Protein AF-A0A369XY55-F1 (afdb_monomer)

pLDDT: mean 73.64, std 21.04, range [39.03, 98.31]

Radius of gyration: 32.21 Å; Cα contacts (8 Å, |Δi|>4): 51; chains: 1; bounding box: 74×52×75 Å

Sequence (135 aa):
MKTLTSAPAGDSAKRLDQSLLPFPSYLEDGHQHGLADQATAAAFYHAPLQPASPLSAPCPVNISPDPVIPMATKVCVKCKQEKPLLEFHKNSRSADGLHSYCKECNRAQALAHIRAEKARKALLRAAKKAAAKPQ

Mean predicted aligned error: 19.74 Å

Solvent-accessible surface area (backbone atoms only — not comparable to full-atom values): 9511 Å² total; per-residue (Å²): 136,84,88,81,88,83,86,90,87,84,87,81,84,85,87,79,85,88,77,89,83,85,80,83,87,80,79,89,79,90,78,81,93,78,90,76,82,88,76,88,79,86,80,87,71,83,78,82,82,79,81,84,72,89,77,78,69,76,73,79,77,76,77,70,79,71,80,82,66,87,62,60,66,44,64,18,75,81,80,68,46,78,38,46,58,85,48,32,45,82,28,87,88,36,96,84,36,43,46,64,41,32,50,66,59,48,51,51,49,53,52,52,50,54,52,52,53,51,53,53,52,51,51,54,50,52,54,52,54,61,71,70,58,77,131

Foldseek 3Di:
DDDDDDDDDDDDDDDDDDDDDDDDDDDDDDDDDDDDDDDDDPPPDPDDDDDDPPPPPPPPPPPPPDDPPVQDWAQQPPPRDTDHQVQFDQDPPDPVRTDSHGPVVVVVVVVVVVVVVVVVVVVVVVVVVVVPDDD

Structure (mmCIF, N/CA/C/O backbone):
data_AF-A0A369XY55-F1
#
_entry.id   AF-A0A369XY55-F1
#
loop_
_atom_site.group_PDB
_atom_site.id
_atom_site.type_symb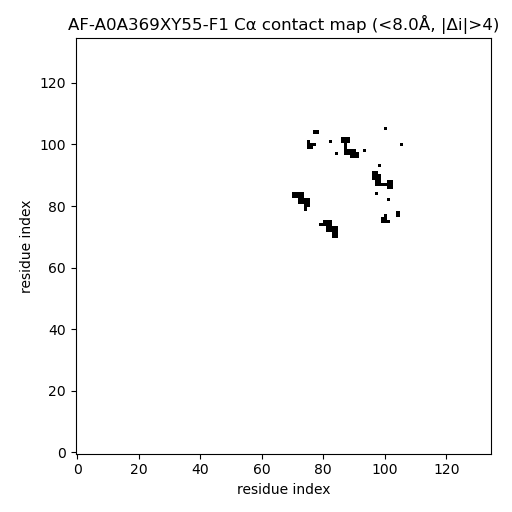ol
_atom_site.label_atom_id
_atom_site.label_alt_id
_atom_site.label_comp_id
_atom_site.label_asym_id
_atom_site.label_entity_id
_atom_site.label_seq_id
_atom_site.pdbx_PDB_ins_code
_atom_site.Cartn_x
_atom_site.Cartn_y
_atom_site.Cartn_z
_atom_site.occupancy
_atom_site.B_iso_or_equiv
_atom_site.auth_seq_id
_atom_site.auth_comp_id
_atom_site.auth_asym_id
_atom_site.auth_atom_id
_atom_site.pdbx_PDB_model_num
ATOM 1 N N . MET A 1 1 ? -20.541 0.115 -41.716 1.00 52.88 1 MET A N 1
ATOM 2 C CA . MET A 1 1 ? -20.500 0.705 -40.359 1.00 52.88 1 MET A CA 1
ATOM 3 C C . MET A 1 1 ? -19.091 1.217 -40.106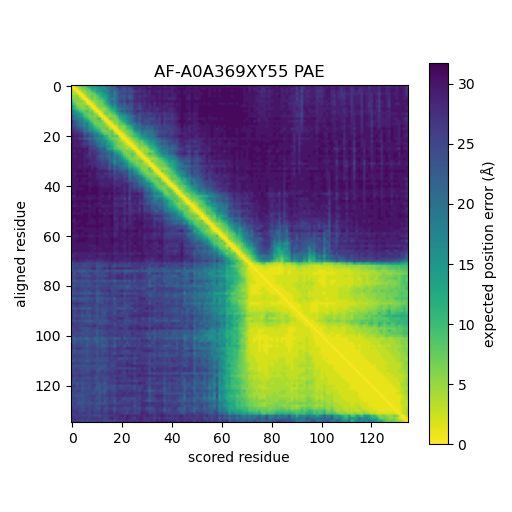 1.00 52.88 1 MET A C 1
ATOM 5 O O . MET A 1 1 ? -18.167 0.422 -40.050 1.00 52.88 1 MET A O 1
ATOM 9 N N . LYS A 1 2 ? -18.901 2.538 -40.153 1.00 47.22 2 LYS A N 1
ATOM 10 C CA . LYS A 1 2 ? -17.580 3.179 -40.213 1.00 47.22 2 LYS A CA 1
ATOM 11 C C . LYS A 1 2 ? -17.103 3.494 -38.792 1.00 47.22 2 LYS A C 1
ATOM 13 O O . LYS A 1 2 ? -17.831 4.126 -38.036 1.00 47.22 2 LYS A O 1
ATOM 18 N N . THR A 1 3 ? -15.903 3.038 -38.454 1.00 45.81 3 THR A N 1
ATOM 19 C CA . THR A 1 3 ? -15.152 3.363 -37.236 1.00 45.81 3 THR A CA 1
ATOM 20 C C . THR A 1 3 ? -14.740 4.834 -37.237 1.00 45.81 3 THR A C 1
ATOM 22 O O . THR A 1 3 ? -14.166 5.300 -38.221 1.00 45.81 3 THR A O 1
ATOM 25 N N . LEU A 1 4 ? -14.986 5.548 -36.136 1.00 57.53 4 LEU A N 1
ATOM 26 C CA . LEU A 1 4 ? -14.481 6.902 -35.909 1.00 57.53 4 LEU A CA 1
ATOM 27 C C . LEU A 1 4 ? -13.700 6.937 -34.593 1.00 57.53 4 LEU A C 1
ATOM 29 O O . LEU A 1 4 ? -14.249 6.808 -33.503 1.00 57.53 4 LEU A O 1
ATOM 33 N N . THR A 1 5 ? -12.391 7.085 -34.760 1.00 44.88 5 THR A N 1
ATOM 34 C CA . THR A 1 5 ? -11.389 7.438 -33.758 1.00 44.88 5 THR A CA 1
ATOM 35 C C . THR A 1 5 ? -11.431 8.951 -33.534 1.00 44.88 5 THR A C 1
ATOM 37 O O . THR A 1 5 ? -11.383 9.697 -34.509 1.00 44.88 5 THR A O 1
ATOM 40 N N . SER A 1 6 ? -11.430 9.426 -32.286 1.00 49.25 6 SER A N 1
ATOM 41 C CA . SER A 1 6 ? -11.075 10.820 -31.977 1.00 49.25 6 SER A CA 1
ATOM 42 C C . SER A 1 6 ? -10.378 10.928 -30.619 1.00 49.25 6 SER A C 1
ATOM 44 O O . SER A 1 6 ? -10.911 10.505 -29.594 1.00 49.25 6 SER A O 1
ATOM 46 N N . ALA A 1 7 ? -9.164 11.479 -30.650 1.00 52.28 7 ALA A N 1
ATOM 47 C CA . ALA A 1 7 ? -8.284 11.774 -29.521 1.00 52.28 7 ALA A CA 1
ATOM 48 C C . ALA A 1 7 ? -8.631 13.127 -28.839 1.00 52.28 7 ALA A C 1
ATOM 50 O O . ALA A 1 7 ? -9.366 13.920 -29.428 1.00 52.28 7 ALA A O 1
ATOM 51 N N . PRO A 1 8 ? -8.106 13.407 -27.623 1.00 50.09 8 PRO A N 1
ATOM 52 C CA . PRO A 1 8 ? -8.442 14.590 -26.821 1.00 50.09 8 PRO A CA 1
ATOM 53 C C . PRO A 1 8 ? -7.486 15.780 -27.037 1.00 50.09 8 PRO A C 1
ATOM 55 O O . PRO A 1 8 ? -6.290 15.593 -27.256 1.00 50.09 8 PRO A O 1
ATOM 58 N N . ALA A 1 9 ? -7.998 17.004 -26.878 1.00 43.06 9 ALA A N 1
ATOM 59 C CA . ALA A 1 9 ? -7.220 18.245 -26.841 1.00 43.06 9 ALA A CA 1
ATOM 60 C C . ALA A 1 9 ? -7.749 19.189 -25.746 1.00 43.06 9 ALA A C 1
ATOM 62 O O . ALA A 1 9 ? -8.961 19.290 -25.568 1.00 43.06 9 ALA A O 1
ATOM 63 N N . GLY A 1 10 ? -6.844 19.902 -25.059 1.00 41.09 10 GLY A N 1
ATOM 64 C CA . GLY A 1 10 ? -7.183 21.118 -24.306 1.00 41.09 10 GLY A CA 1
ATOM 65 C C . GLY A 1 10 ? -6.544 21.256 -22.924 1.00 41.09 10 GLY A C 1
ATOM 66 O O . GLY A 1 10 ? -7.225 21.121 -21.916 1.00 41.09 10 GLY A O 1
ATOM 67 N N . ASP A 1 11 ? -5.244 21.547 -22.888 1.00 43.38 11 ASP A N 1
ATOM 68 C CA . ASP A 1 11 ? -4.477 22.001 -21.721 1.00 43.38 11 ASP A CA 1
ATOM 69 C C . ASP A 1 11 ? -4.818 23.477 -21.424 1.00 43.38 11 ASP A C 1
ATOM 71 O O . ASP A 1 11 ? -4.788 24.308 -22.330 1.00 43.38 11 ASP A O 1
ATOM 75 N N . SER A 1 12 ? -5.191 23.813 -20.184 1.00 47.84 12 SER A N 1
ATOM 76 C CA . SER A 1 12 ? -5.421 25.203 -19.754 1.00 47.84 12 SER A CA 1
ATOM 77 C C . SER A 1 12 ? -4.439 25.600 -18.655 1.00 47.84 12 SER A C 1
ATOM 79 O O . SER A 1 12 ? -4.651 25.357 -17.468 1.00 47.84 12 SER A O 1
ATOM 81 N N . ALA A 1 13 ? -3.338 26.193 -19.114 1.00 48.56 13 ALA A N 1
ATOM 82 C CA . ALA A 1 13 ? -2.639 27.360 -18.581 1.00 48.56 13 ALA A CA 1
ATOM 83 C C . ALA A 1 13 ? -2.924 27.753 -17.115 1.00 48.56 13 ALA A C 1
ATOM 85 O O . ALA A 1 13 ? -3.899 28.436 -16.801 1.00 48.56 13 ALA A O 1
ATOM 86 N N . LYS A 1 14 ? -1.966 27.453 -16.231 1.00 47.75 14 LYS A N 1
ATOM 87 C CA . LYS A 1 14 ? -1.765 28.196 -14.980 1.00 47.75 14 LYS A CA 1
ATOM 88 C C . LYS A 1 14 ? -0.798 29.347 -15.247 1.00 47.75 14 LYS A C 1
ATOM 90 O O . LYS A 1 14 ? 0.398 29.122 -15.403 1.00 47.75 14 LYS A O 1
ATOM 95 N N . ARG A 1 15 ? -1.316 30.574 -15.282 1.00 50.84 15 ARG A N 1
ATOM 96 C CA . ARG A 1 15 ? -0.530 31.807 -15.180 1.00 50.84 15 ARG A CA 1
ATOM 97 C C . ARG A 1 15 ? -0.637 32.263 -13.727 1.00 50.84 15 ARG A C 1
ATOM 99 O O . ARG A 1 15 ? -1.695 32.725 -13.317 1.00 50.84 15 ARG A O 1
ATOM 106 N N . LEU A 1 16 ? 0.412 32.064 -12.935 1.00 57.28 16 LEU A N 1
ATOM 107 C CA . LEU A 1 16 ? 0.553 32.740 -11.648 1.00 57.28 16 LEU A CA 1
ATOM 108 C C . LEU A 1 16 ? 1.889 33.464 -11.657 1.00 57.28 16 LEU A C 1
ATOM 110 O O . LEU A 1 16 ? 2.934 32.892 -11.958 1.00 57.28 16 LEU A O 1
ATOM 114 N N . ASP A 1 17 ? 1.728 34.759 -11.464 1.00 53.25 17 ASP A N 1
ATOM 115 C CA . ASP A 1 17 ? 2.638 35.846 -11.726 1.00 53.25 17 ASP A CA 1
ATOM 116 C C . ASP A 1 17 ? 3.801 35.872 -10.736 1.00 53.25 17 ASP A C 1
ATOM 118 O O . ASP A 1 17 ? 3.685 35.539 -9.557 1.00 53.25 17 ASP A O 1
ATOM 122 N N . GLN A 1 18 ? 4.939 36.244 -11.294 1.00 53.66 18 GLN A N 1
ATOM 123 C CA . GLN A 1 18 ? 6.243 36.348 -10.687 1.00 53.66 18 GLN A CA 1
ATOM 124 C C . GLN A 1 18 ? 6.405 37.752 -10.104 1.00 53.66 18 GLN A C 1
ATOM 126 O O . GLN A 1 18 ? 6.517 38.696 -10.878 1.00 53.66 18 GLN A O 1
ATOM 131 N N . SER A 1 19 ? 6.536 37.901 -8.780 1.00 53.38 19 SER A N 1
ATOM 132 C CA . SER A 1 19 ? 7.254 39.062 -8.238 1.00 53.38 19 SER A CA 1
ATOM 133 C C . SER A 1 19 ? 7.647 38.948 -6.762 1.00 53.38 19 SER A C 1
ATOM 135 O O . SER A 1 19 ? 6.806 38.726 -5.899 1.00 53.38 19 SER A O 1
ATOM 137 N N . LEU A 1 20 ? 8.941 39.207 -6.535 1.00 51.62 20 LEU A N 1
ATOM 138 C CA . LEU A 1 20 ? 9.554 39.869 -5.376 1.00 51.62 20 LEU A CA 1
ATOM 139 C C . LEU A 1 20 ? 9.545 39.141 -4.026 1.00 51.62 20 LEU A C 1
ATOM 141 O O . LEU A 1 20 ? 8.562 39.194 -3.306 1.00 51.62 20 LEU A O 1
ATOM 145 N N . LEU A 1 21 ? 10.711 38.623 -3.618 1.00 52.44 21 LEU A N 1
ATOM 146 C CA . LEU A 1 21 ? 11.516 39.245 -2.552 1.00 52.44 21 LEU A CA 1
ATOM 147 C C . LEU A 1 21 ? 13.018 38.907 -2.745 1.00 52.44 21 LEU A C 1
ATOM 149 O O . LEU A 1 21 ? 13.334 37.859 -3.311 1.00 52.44 21 LEU A O 1
ATOM 153 N N . PRO A 1 22 ? 13.943 39.804 -2.347 1.00 48.91 22 PRO A N 1
ATOM 154 C CA . PRO A 1 22 ? 15.326 39.835 -2.816 1.00 48.91 22 PRO A CA 1
ATOM 155 C C . PRO A 1 22 ? 16.265 39.049 -1.894 1.00 48.91 22 PRO A C 1
ATOM 157 O O . PRO A 1 22 ? 16.287 39.275 -0.685 1.00 48.91 22 PRO A O 1
ATOM 160 N N . PHE A 1 23 ? 17.078 38.157 -2.463 1.00 39.03 23 PHE A N 1
ATOM 161 C CA . PHE A 1 23 ? 18.180 37.542 -1.725 1.00 39.03 23 PHE A CA 1
ATOM 162 C C . PHE A 1 23 ? 19.412 38.457 -1.774 1.00 39.03 23 PHE A C 1
ATOM 164 O O . PHE A 1 23 ? 19.814 38.862 -2.868 1.00 39.03 23 PHE A O 1
ATOM 171 N N . PRO A 1 24 ? 19.995 38.809 -0.614 1.00 47.88 24 PRO A N 1
ATOM 172 C CA . PRO A 1 24 ? 21.133 39.707 -0.541 1.00 47.88 24 PRO A CA 1
ATOM 173 C C . PRO A 1 24 ? 22.381 39.067 -1.151 1.00 47.88 24 PRO A C 1
ATOM 175 O O . PRO A 1 24 ? 22.767 37.943 -0.831 1.00 47.88 24 PRO A O 1
ATOM 178 N N . SER A 1 25 ? 23.004 39.845 -2.027 1.00 53.72 25 SER A N 1
ATOM 179 C CA . SER A 1 25 ? 24.363 39.697 -2.524 1.00 53.72 25 SER A CA 1
ATOM 180 C C . SER A 1 25 ? 25.364 39.678 -1.369 1.00 53.72 25 SER A C 1
ATOM 182 O O . SER A 1 25 ? 25.473 40.669 -0.645 1.00 53.72 25 SER A O 1
ATOM 184 N N . TYR A 1 26 ? 26.137 38.603 -1.244 1.00 51.00 26 TYR A N 1
ATOM 185 C CA . TYR A 1 26 ? 27.420 38.655 -0.554 1.00 51.00 26 TYR A CA 1
ATOM 186 C C . TYR A 1 26 ? 28.502 38.179 -1.522 1.00 51.00 26 TYR A C 1
ATOM 188 O O . TYR A 1 26 ? 28.489 37.040 -1.989 1.00 51.00 26 TYR A O 1
ATOM 196 N N . LEU A 1 27 ? 29.341 39.138 -1.893 1.00 55.53 27 LEU A N 1
ATOM 197 C CA . LEU A 1 27 ? 30.535 39.010 -2.713 1.00 55.53 27 LEU A CA 1
ATOM 198 C C . LEU A 1 27 ? 31.732 38.752 -1.781 1.00 55.53 27 LEU A C 1
ATOM 200 O O . LEU A 1 27 ? 31.693 39.201 -0.636 1.00 55.53 27 LEU A O 1
ATOM 204 N N . GLU A 1 28 ? 32.781 38.139 -2.340 1.00 50.59 28 GLU A N 1
ATOM 205 C CA . GLU A 1 28 ? 34.133 37.939 -1.775 1.00 50.59 28 GLU A CA 1
ATOM 206 C C . GLU A 1 28 ? 34.218 36.799 -0.724 1.00 50.59 28 GLU A C 1
ATOM 208 O O . GLU A 1 28 ? 33.319 36.606 0.086 1.00 50.59 28 GLU A O 1
ATOM 213 N N . ASP A 1 29 ? 35.206 35.902 -0.698 1.00 49.84 29 ASP A N 1
ATOM 214 C CA . ASP A 1 29 ? 36.597 35.966 -1.146 1.00 49.84 29 ASP A CA 1
ATOM 215 C C . ASP A 1 29 ? 37.103 34.578 -1.579 1.00 49.84 29 ASP A C 1
ATOM 217 O O . ASP A 1 29 ? 36.724 33.540 -1.027 1.00 49.84 29 ASP A O 1
ATOM 221 N N . GLY A 1 30 ? 38.024 34.564 -2.542 1.00 52.25 30 GLY A N 1
ATOM 222 C CA . GLY A 1 30 ? 38.798 33.380 -2.891 1.00 52.25 30 GLY A CA 1
ATOM 223 C C . GLY A 1 30 ? 39.772 32.972 -1.781 1.00 52.25 30 GLY A C 1
ATOM 224 O O . GLY A 1 30 ? 40.442 33.809 -1.178 1.00 52.25 30 GLY A O 1
ATOM 225 N N . HIS A 1 31 ? 39.922 31.664 -1.567 1.00 58.06 31 HIS A N 1
ATOM 226 C CA . HIS A 1 31 ? 41.127 31.129 -0.939 1.00 58.06 31 HIS A CA 1
ATOM 227 C C . HIS A 1 31 ? 41.530 29.777 -1.537 1.00 58.06 31 HIS A C 1
ATOM 229 O O . HIS A 1 31 ? 40.844 28.766 -1.417 1.00 58.06 31 HIS A O 1
ATOM 235 N N . GLN A 1 32 ? 42.662 29.855 -2.234 1.00 56.31 32 GLN A N 1
ATOM 236 C CA . GLN A 1 32 ? 43.638 28.852 -2.647 1.00 56.31 32 GLN A CA 1
ATOM 237 C C . GLN A 1 32 ? 43.426 27.398 -2.171 1.00 56.31 32 GLN A C 1
ATOM 239 O O . GLN A 1 32 ? 43.443 27.095 -0.979 1.00 56.31 32 GLN A O 1
ATOM 244 N N . HIS A 1 33 ? 43.398 26.465 -3.130 1.00 50.28 33 HIS A N 1
ATOM 245 C CA . HIS A 1 33 ? 43.733 25.061 -2.886 1.00 50.28 33 HIS A CA 1
ATOM 246 C C . HIS A 1 33 ? 45.218 24.952 -2.503 1.00 50.28 33 HIS A C 1
ATOM 248 O O . HIS A 1 33 ? 46.098 25.115 -3.349 1.00 50.28 33 HIS A O 1
ATOM 254 N N . GLY A 1 34 ? 45.486 24.688 -1.224 1.00 44.88 34 GLY A N 1
ATOM 255 C CA . GLY A 1 34 ? 46.802 24.334 -0.703 1.00 44.88 34 GLY A CA 1
ATOM 256 C C . GLY A 1 34 ? 46.960 22.818 -0.635 1.00 44.88 34 GLY A C 1
ATOM 257 O O . GLY A 1 34 ? 46.290 22.151 0.147 1.00 44.88 34 GLY A O 1
ATOM 258 N N . LEU A 1 35 ? 47.850 22.288 -1.469 1.00 53.41 35 LEU A N 1
ATOM 259 C CA . LEU A 1 35 ? 48.400 20.943 -1.350 1.00 53.41 35 LEU A CA 1
ATOM 260 C C . LEU A 1 35 ? 49.373 20.944 -0.163 1.00 53.41 35 LEU A C 1
ATOM 262 O O . LEU A 1 35 ? 50.371 21.659 -0.201 1.00 53.41 35 LEU A O 1
ATOM 266 N N . ALA A 1 36 ? 49.098 20.144 0.864 1.00 52.53 36 ALA A N 1
ATOM 267 C CA . ALA A 1 36 ? 50.084 19.777 1.873 1.00 52.53 36 ALA A CA 1
ATOM 268 C C . ALA A 1 36 ? 50.039 18.260 2.068 1.00 52.53 36 ALA A C 1
ATOM 270 O O . ALA A 1 36 ? 49.129 17.689 2.666 1.00 52.53 36 ALA A O 1
ATOM 271 N N . ASP A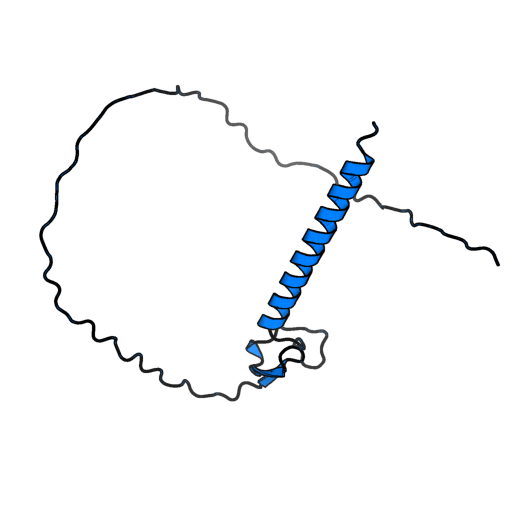 1 37 ? 51.025 17.652 1.427 1.00 51.09 37 ASP A N 1
ATOM 272 C CA . ASP A 1 37 ? 51.557 16.318 1.625 1.00 51.09 37 ASP A CA 1
ATOM 273 C C . ASP A 1 37 ? 52.152 16.160 3.042 1.00 51.09 37 ASP A C 1
ATOM 275 O O . ASP A 1 37 ? 52.508 17.154 3.674 1.00 51.09 37 ASP A O 1
ATOM 279 N N . GLN A 1 38 ? 52.320 14.900 3.461 1.00 55.28 38 GLN A N 1
ATOM 280 C CA . GLN A 1 38 ? 52.995 14.408 4.677 1.00 55.28 38 GLN A CA 1
ATOM 281 C C . GLN A 1 38 ? 52.234 14.513 6.006 1.00 55.28 38 GLN A C 1
ATOM 283 O O . GLN A 1 38 ? 51.561 15.483 6.310 1.00 55.28 38 GLN A O 1
ATOM 288 N N . ALA A 1 39 ? 52.375 13.585 6.943 1.00 49.41 39 ALA A N 1
ATOM 289 C CA . ALA A 1 39 ? 52.880 12.217 6.974 1.00 49.41 39 ALA A CA 1
ATOM 290 C C . ALA A 1 39 ? 52.581 11.718 8.400 1.00 49.41 39 ALA A C 1
ATOM 292 O O . ALA A 1 39 ? 52.575 12.498 9.346 1.00 49.41 39 ALA A O 1
ATOM 293 N N . THR A 1 40 ? 52.335 10.416 8.530 1.00 55.59 40 THR A N 1
ATOM 294 C CA . THR A 1 40 ? 52.687 9.566 9.682 1.00 55.59 40 THR A CA 1
ATOM 295 C C . THR A 1 40 ? 52.761 10.188 11.087 1.00 55.59 40 THR A C 1
ATOM 297 O O . THR A 1 40 ? 53.725 10.865 11.422 1.00 55.59 40 THR A O 1
ATOM 300 N N . ALA A 1 41 ? 51.899 9.722 11.990 1.00 51.09 41 ALA A N 1
ATOM 301 C CA . ALA A 1 41 ? 52.370 9.103 13.231 1.00 51.09 41 ALA A CA 1
ATOM 302 C C . ALA A 1 41 ? 51.230 8.286 13.839 1.00 51.09 41 ALA A C 1
ATOM 304 O O . ALA A 1 41 ? 50.234 8.817 14.326 1.00 51.09 41 ALA A O 1
ATOM 305 N N . ALA A 1 42 ? 51.389 6.967 13.777 1.00 49.81 42 ALA A N 1
ATOM 306 C CA . ALA A 1 42 ? 50.582 6.019 14.512 1.00 49.81 42 ALA A CA 1
ATOM 307 C C . ALA A 1 42 ? 50.699 6.317 16.014 1.00 49.81 42 ALA A C 1
ATOM 309 O O . ALA A 1 42 ? 51.730 6.054 16.631 1.00 49.81 42 ALA A O 1
ATOM 310 N N . ALA A 1 43 ? 49.632 6.847 16.606 1.00 46.78 43 ALA A N 1
ATOM 311 C CA . ALA A 1 43 ? 49.462 6.853 18.047 1.00 46.78 43 ALA A CA 1
ATOM 312 C C . ALA A 1 43 ? 49.089 5.429 18.487 1.00 46.78 43 ALA A C 1
ATOM 314 O O . ALA A 1 43 ? 47.919 5.077 18.636 1.00 46.78 43 ALA A O 1
ATOM 315 N N . PHE A 1 44 ? 50.120 4.599 18.657 1.00 56.41 44 PHE A N 1
ATOM 316 C CA . PHE A 1 44 ? 50.089 3.387 1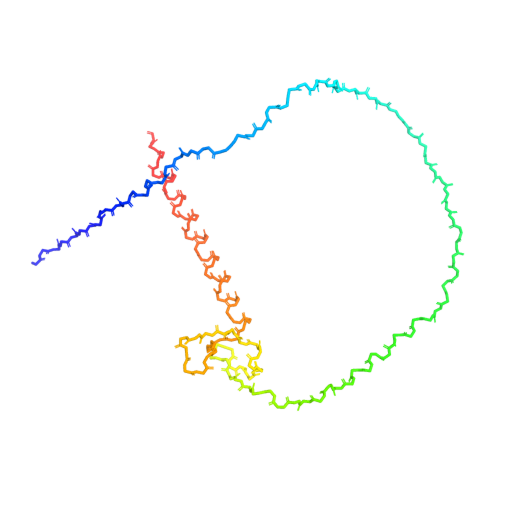9.468 1.00 56.41 44 PHE A CA 1
ATOM 317 C C . PHE A 1 44 ? 49.801 3.778 20.924 1.00 56.41 44 PHE A C 1
ATOM 319 O O . PHE A 1 44 ? 50.702 3.883 21.747 1.00 56.41 44 PHE A O 1
ATOM 326 N N . TY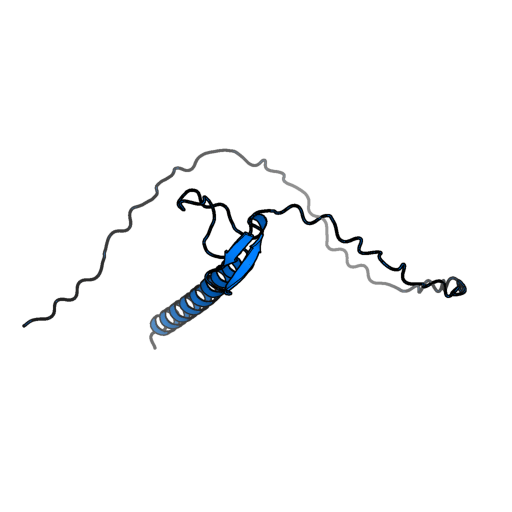R A 1 45 ? 48.529 3.979 21.248 1.00 60.19 45 TYR A N 1
ATOM 327 C CA . TYR A 1 45 ? 48.045 3.923 22.622 1.00 60.19 45 TYR A CA 1
ATOM 328 C C . TYR A 1 45 ? 46.932 2.883 22.680 1.00 60.19 45 TYR A C 1
ATOM 330 O O . TYR A 1 45 ? 45.743 3.189 22.672 1.00 60.19 45 TYR A O 1
ATOM 338 N N . HIS A 1 46 ? 47.343 1.614 22.717 1.00 67.62 46 HIS A N 1
ATOM 339 C CA . HIS A 1 46 ? 46.485 0.551 23.216 1.00 67.62 46 HIS A CA 1
ATOM 340 C C . HIS A 1 46 ? 46.330 0.747 24.727 1.00 67.62 46 HIS A C 1
ATOM 342 O O . HIS A 1 46 ? 47.244 0.455 25.497 1.00 67.62 46 HIS A O 1
ATOM 348 N N . ALA A 1 47 ? 45.178 1.268 25.146 1.00 55.56 47 ALA A N 1
ATOM 349 C CA . ALA A 1 47 ? 44.784 1.264 26.546 1.00 55.56 47 ALA A CA 1
ATOM 350 C C . ALA A 1 47 ? 44.469 -0.184 26.995 1.00 55.56 47 ALA A C 1
ATOM 352 O O . ALA A 1 47 ? 43.797 -0.915 26.259 1.00 55.56 47 ALA A O 1
ATOM 353 N N . PRO A 1 48 ? 44.959 -0.622 28.169 1.00 60.34 48 PRO A N 1
ATOM 354 C CA . PRO A 1 48 ? 44.847 -2.002 28.621 1.00 60.34 48 PRO A CA 1
ATOM 355 C C . PRO A 1 48 ? 43.447 -2.346 29.157 1.00 60.34 48 PRO A C 1
ATOM 357 O O . PRO A 1 48 ? 42.859 -1.607 29.940 1.00 60.34 48 PRO A O 1
ATOM 360 N N . LEU A 1 49 ? 42.968 -3.514 28.716 1.00 61.47 49 LEU A N 1
ATOM 361 C CA . LEU A 1 49 ? 42.114 -4.498 29.398 1.00 61.47 49 LEU A CA 1
ATOM 362 C C . LEU A 1 49 ? 41.194 -3.985 30.521 1.00 61.47 49 LEU A C 1
ATOM 364 O O . LEU A 1 49 ? 41.595 -3.883 31.679 1.00 61.47 49 LEU A O 1
ATOM 368 N N . GLN A 1 50 ? 39.904 -3.851 30.207 1.00 56.09 50 GLN A N 1
ATOM 369 C CA . GLN A 1 50 ? 38.857 -4.058 31.208 1.00 56.09 50 GLN A CA 1
ATOM 370 C C . GLN A 1 50 ? 38.526 -5.562 31.261 1.00 56.09 50 GLN A C 1
ATOM 372 O O . GLN A 1 50 ? 38.209 -6.140 30.218 1.00 56.09 50 GLN A O 1
ATOM 377 N N . PRO A 1 51 ? 38.607 -6.230 32.428 1.00 58.66 51 PRO A N 1
ATOM 378 C CA . PRO A 1 51 ? 38.168 -7.611 32.560 1.00 58.66 51 PRO A CA 1
ATOM 379 C C . PRO A 1 51 ? 36.654 -7.684 32.351 1.00 58.66 51 PRO A C 1
ATOM 381 O O . PRO A 1 51 ? 35.875 -7.040 33.057 1.00 58.66 51 PRO A O 1
ATOM 384 N N . ALA A 1 52 ? 36.244 -8.487 31.371 1.00 59.41 52 ALA A N 1
ATOM 385 C CA . ALA A 1 52 ? 34.858 -8.865 31.162 1.00 59.41 52 ALA A CA 1
ATOM 386 C C . ALA A 1 52 ? 34.341 -9.595 32.412 1.00 59.41 52 ALA A C 1
ATOM 388 O O . ALA A 1 52 ? 34.598 -10.780 32.608 1.00 59.41 52 ALA A O 1
ATOM 389 N N . SER A 1 53 ? 33.609 -8.881 33.266 1.00 56.94 53 SER A N 1
ATOM 390 C CA . SER A 1 53 ? 32.700 -9.520 34.214 1.00 56.94 53 SER A CA 1
ATOM 391 C C . SER A 1 53 ? 31.499 -10.034 33.417 1.00 56.94 53 SER A C 1
ATOM 393 O O . SER A 1 53 ? 30.825 -9.224 32.773 1.00 56.94 53 SER A O 1
ATOM 395 N N . PRO A 1 54 ? 31.200 -11.345 33.409 1.00 63.94 54 PRO A N 1
ATOM 396 C CA . PRO A 1 54 ? 30.066 -11.874 32.675 1.00 63.94 54 PRO A CA 1
ATOM 397 C C . PRO A 1 54 ? 28.802 -11.663 33.510 1.00 63.94 54 PRO A C 1
ATOM 399 O O . PRO A 1 54 ? 28.268 -12.597 34.094 1.00 63.94 54 PRO A O 1
ATOM 402 N N . LEU A 1 55 ? 28.306 -10.429 33.575 1.00 56.34 55 LEU A N 1
ATOM 403 C CA . LEU A 1 55 ? 26.929 -10.161 33.990 1.00 56.34 55 LEU A CA 1
ATOM 404 C C . LEU A 1 55 ? 26.134 -9.672 32.777 1.00 56.34 55 LEU A C 1
ATOM 406 O O . LEU A 1 55 ? 25.656 -8.548 32.707 1.00 56.34 55 LEU A O 1
ATOM 410 N N . SER A 1 56 ? 25.998 -10.553 31.788 1.00 58.19 56 SER A N 1
ATOM 411 C CA . SER A 1 56 ? 24.860 -10.523 30.869 1.00 58.19 56 SER A CA 1
ATOM 412 C C . SER A 1 56 ? 23.879 -11.598 31.310 1.00 58.19 56 SER A C 1
ATOM 414 O O . SER A 1 56 ? 23.715 -12.624 30.660 1.00 58.19 56 SER A O 1
ATOM 416 N N . ALA A 1 57 ? 23.223 -11.358 32.443 1.00 62.41 57 ALA A N 1
ATOM 417 C CA . ALA A 1 57 ? 21.854 -11.821 32.547 1.00 62.41 57 ALA A CA 1
ATOM 418 C C . ALA A 1 57 ? 21.056 -10.914 31.598 1.00 62.41 57 ALA A C 1
ATOM 420 O O . ALA A 1 57 ? 21.038 -9.701 31.829 1.00 62.41 57 ALA A O 1
ATOM 421 N N . PRO A 1 58 ? 20.438 -11.420 30.515 1.00 66.75 58 PRO A N 1
ATOM 422 C CA . PRO A 1 58 ? 19.380 -10.651 29.893 1.00 66.75 58 PRO A CA 1
ATOM 423 C C . PRO A 1 58 ? 18.353 -10.431 30.999 1.00 66.75 58 PRO A C 1
ATOM 425 O O . PRO A 1 58 ? 17.842 -11.399 31.567 1.00 66.75 58 PRO A O 1
ATOM 428 N N . CYS A 1 59 ? 18.105 -9.172 31.362 1.00 46.97 59 CYS A N 1
ATOM 429 C CA . CYS A 1 59 ? 16.949 -8.838 32.176 1.00 46.97 59 CYS A CA 1
ATOM 430 C C . CYS A 1 59 ? 15.775 -9.606 31.559 1.00 46.97 59 CYS A C 1
ATOM 432 O O . CYS A 1 59 ? 15.557 -9.449 30.350 1.00 46.97 59 CYS A O 1
ATOM 434 N N . PRO A 1 60 ? 15.053 -10.464 32.303 1.00 66.69 60 PRO A N 1
ATOM 435 C CA . PRO A 1 60 ? 13.798 -10.960 31.789 1.00 66.69 60 PRO A CA 1
ATOM 436 C C . PRO A 1 60 ? 12.964 -9.700 31.623 1.00 66.69 60 PRO A C 1
ATOM 438 O O . PRO A 1 60 ? 12.570 -9.073 32.606 1.00 66.69 60 PRO A O 1
ATOM 441 N N . VAL A 1 61 ? 12.807 -9.244 30.380 1.00 56.97 61 VAL A N 1
ATOM 442 C CA . VAL A 1 61 ? 11.835 -8.215 30.062 1.00 56.97 61 VAL A CA 1
ATOM 443 C C . VAL A 1 61 ? 10.512 -8.852 30.440 1.00 56.97 61 VAL A C 1
ATOM 445 O O . VAL A 1 61 ? 9.974 -9.702 29.736 1.00 56.97 61 VAL A O 1
ATOM 448 N N . ASN A 1 62 ? 10.078 -8.544 31.658 1.00 63.88 62 ASN A N 1
ATOM 449 C CA . ASN A 1 62 ? 8.786 -8.915 32.168 1.00 63.88 62 ASN A CA 1
ATOM 450 C C . ASN A 1 62 ? 7.804 -8.154 31.284 1.00 63.88 62 ASN A C 1
ATOM 452 O O . ASN A 1 62 ? 7.530 -6.977 31.516 1.00 63.88 62 ASN A O 1
ATOM 456 N N . ILE A 1 63 ? 7.387 -8.791 30.189 1.00 62.47 63 ILE A N 1
ATOM 457 C CA . ILE A 1 63 ? 6.299 -8.326 29.342 1.00 62.47 63 ILE A CA 1
ATOM 458 C C . ILE A 1 63 ? 5.052 -8.559 30.182 1.00 62.47 63 ILE A C 1
ATOM 460 O O . ILE A 1 63 ? 4.354 -9.555 30.019 1.00 62.47 63 ILE A O 1
ATOM 464 N N . SER A 1 64 ? 4.837 -7.679 31.159 1.00 57.00 64 SER A N 1
ATOM 465 C CA . SER A 1 64 ? 3.556 -7.539 31.825 1.00 57.00 64 SER A CA 1
ATOM 466 C C . SER A 1 64 ? 2.551 -7.269 30.709 1.00 57.00 64 SER A C 1
ATOM 468 O O . SER A 1 64 ? 2.688 -6.247 30.034 1.00 57.00 64 SER A O 1
ATOM 470 N N . PRO A 1 65 ? 1.608 -8.181 30.421 1.00 66.38 65 PRO A N 1
ATOM 471 C CA . PRO A 1 65 ? 0.611 -7.914 29.405 1.00 66.38 65 PRO A CA 1
ATOM 472 C C . PRO A 1 65 ? -0.241 -6.752 29.913 1.00 66.38 65 PRO A C 1
ATOM 474 O O . PRO A 1 65 ? -0.965 -6.893 30.901 1.00 66.38 65 PRO A O 1
ATOM 477 N N . ASP A 1 66 ? -0.097 -5.589 29.276 1.00 62.66 66 ASP A N 1
ATOM 478 C CA . ASP A 1 66 ? -0.930 -4.427 29.559 1.00 62.66 66 ASP A CA 1
ATOM 479 C C . ASP A 1 66 ? -2.412 -4.827 29.466 1.00 62.66 66 ASP A C 1
ATOM 481 O O . ASP A 1 66 ? -2.789 -5.624 28.595 1.00 62.66 66 ASP A O 1
ATOM 485 N N . PRO A 1 67 ? -3.266 -4.304 30.364 1.00 63.34 67 PRO A N 1
ATOM 486 C CA . PRO A 1 67 ? -4.669 -4.669 30.425 1.00 63.34 67 PRO A CA 1
ATOM 487 C C . PRO A 1 67 ? -5.317 -4.394 29.069 1.00 63.34 67 PRO A C 1
ATOM 489 O O . PRO A 1 67 ? -5.349 -3.257 28.597 1.00 63.34 67 PRO A O 1
ATOM 492 N N . VAL A 1 68 ? -5.832 -5.455 28.447 1.00 59.66 68 VAL A N 1
ATOM 493 C CA . VAL A 1 68 ? -6.664 -5.416 27.240 1.00 59.66 68 VAL A CA 1
ATOM 494 C C . VAL A 1 68 ? -7.935 -4.626 27.552 1.00 59.66 68 VAL A C 1
ATOM 496 O O . VAL A 1 68 ? -8.990 -5.176 27.856 1.00 59.66 68 VAL A O 1
ATOM 499 N N . ILE A 1 69 ? -7.829 -3.299 27.497 1.00 62.16 69 ILE A N 1
ATOM 500 C CA . ILE A 1 69 ? -8.979 -2.420 27.331 1.00 62.16 69 ILE A CA 1
ATOM 501 C C . ILE A 1 69 ? -9.601 -2.864 26.006 1.00 62.16 69 ILE A C 1
ATOM 503 O O . ILE A 1 69 ? -8.866 -2.937 25.015 1.00 62.16 69 ILE A O 1
ATOM 507 N N . PRO A 1 70 ? -10.905 -3.185 25.954 1.00 61.88 70 PRO A N 1
ATOM 508 C CA . PRO A 1 70 ? -11.564 -3.610 24.730 1.00 61.88 70 PRO A CA 1
ATOM 509 C C . PRO A 1 70 ? -11.668 -2.402 23.794 1.00 61.88 70 PRO A C 1
ATOM 511 O O . PRO A 1 70 ? -12.706 -1.762 23.652 1.00 61.88 70 PRO A O 1
ATOM 514 N N . MET A 1 71 ? -10.547 -2.041 23.175 1.00 70.12 71 MET A N 1
ATOM 515 C CA . MET A 1 71 ? -10.520 -1.120 22.064 1.00 70.12 71 MET A CA 1
ATOM 516 C C . MET A 1 71 ? -11.209 -1.852 20.931 1.00 70.12 71 MET A C 1
ATOM 518 O O . MET A 1 71 ? -10.762 -2.929 20.538 1.00 70.12 71 MET A O 1
ATOM 522 N N . ALA A 1 72 ? -12.318 -1.289 20.454 1.00 88.00 72 ALA A N 1
ATOM 523 C CA . ALA A 1 72 ? -13.076 -1.853 19.353 1.00 88.00 72 ALA A CA 1
ATOM 524 C C . ALA A 1 72 ? -12.127 -2.361 18.249 1.00 88.00 72 ALA A C 1
ATOM 526 O O . ALA A 1 72 ? -11.116 -1.735 17.902 1.00 88.00 72 ALA A O 1
ATOM 527 N N . THR A 1 73 ? -12.412 -3.551 17.743 1.00 92.69 73 THR A N 1
ATOM 528 C CA . THR A 1 73 ? -11.640 -4.170 16.672 1.00 92.69 73 THR A CA 1
ATOM 529 C C . THR A 1 73 ? -12.444 -4.114 15.384 1.00 92.69 73 THR A C 1
ATOM 531 O O . THR A 1 73 ? -13.670 -4.005 15.376 1.00 92.69 73 THR A O 1
ATOM 534 N N . LYS A 1 74 ? -11.733 -4.128 14.261 1.00 93.81 74 LYS A N 1
ATOM 535 C CA . LYS A 1 74 ? -12.301 -4.158 12.918 1.00 93.81 74 LYS A CA 1
ATOM 536 C C . LYS A 1 74 ? -11.530 -5.164 12.076 1.00 93.81 74 LYS A C 1
ATOM 538 O O . LYS A 1 74 ? -10.305 -5.256 12.164 1.00 93.81 74 LYS A O 1
ATOM 543 N N . VAL A 1 75 ? -12.245 -5.886 11.219 1.00 96.19 75 VAL A N 1
ATOM 544 C CA . VAL A 1 75 ? -11.645 -6.803 10.244 1.00 96.19 75 VAL A CA 1
ATOM 545 C C . VAL A 1 75 ? -11.174 -6.016 9.022 1.00 96.19 75 VAL A C 1
ATOM 547 O O . VAL A 1 75 ? -11.936 -5.275 8.397 1.00 96.19 75 VAL A O 1
ATOM 550 N N . CYS A 1 76 ? -9.908 -6.182 8.644 1.00 97.31 76 CYS A N 1
ATOM 551 C CA . CYS A 1 76 ? -9.387 -5.627 7.397 1.00 97.31 76 CYS A CA 1
ATOM 552 C C . CYS A 1 76 ? -9.893 -6.434 6.192 1.00 97.31 76 CYS A C 1
ATOM 554 O O . CYS A 1 76 ? -9.622 -7.625 6.091 1.00 97.31 76 CYS A O 1
ATOM 556 N N . VAL A 1 77 ? -10.523 -5.789 5.204 1.00 96.25 77 VAL A N 1
ATOM 557 C CA . VAL A 1 77 ? -11.062 -6.484 4.011 1.00 96.25 77 VAL A CA 1
ATOM 558 C C . VAL A 1 77 ? -9.959 -7.114 3.143 1.00 96.25 77 VAL A C 1
ATOM 560 O O . VAL A 1 77 ? -10.196 -8.091 2.436 1.00 96.25 77 VAL A O 1
ATOM 563 N N . LYS A 1 78 ? -8.729 -6.580 3.197 1.00 96.69 78 LYS A N 1
ATOM 564 C CA . LYS A 1 78 ? -7.611 -7.035 2.357 1.00 96.69 78 LYS A CA 1
ATOM 565 C C . LYS A 1 78 ? -6.877 -8.249 2.931 1.00 96.69 78 LYS A C 1
ATOM 567 O O . LYS A 1 78 ? -6.646 -9.201 2.194 1.00 96.69 78 LYS A O 1
ATOM 572 N N . CYS A 1 79 ? -6.489 -8.207 4.208 1.00 97.06 79 CYS A N 1
ATOM 573 C CA . CYS A 1 79 ? -5.755 -9.299 4.866 1.00 97.06 79 CYS A CA 1
ATOM 574 C C . CYS A 1 79 ? -6.631 -10.192 5.755 1.00 97.06 79 CYS A C 1
ATOM 576 O O . CYS A 1 79 ? -6.146 -11.209 6.241 1.00 97.06 79 CYS A O 1
ATOM 578 N N . LYS A 1 80 ? -7.906 -9.827 5.955 1.00 96.94 80 LYS A N 1
ATOM 579 C CA . LYS A 1 80 ? -8.906 -10.565 6.745 1.00 96.94 80 LYS A CA 1
ATOM 580 C C . LYS A 1 80 ? -8.535 -10.773 8.218 1.00 96.94 80 LYS A C 1
ATOM 582 O O . LYS A 1 80 ? -9.079 -11.656 8.862 1.00 96.94 80 LYS A O 1
ATOM 587 N N . GLN A 1 81 ? -7.626 -9.956 8.746 1.00 96.31 81 GLN A N 1
ATOM 588 C CA . GLN A 1 81 ? -7.226 -9.986 10.153 1.00 96.31 81 GLN A CA 1
ATOM 589 C C . GLN A 1 81 ? -8.055 -8.997 10.972 1.00 96.31 81 GLN A C 1
ATOM 591 O O . GLN A 1 81 ? -8.316 -7.877 10.511 1.00 96.31 81 GLN A O 1
ATOM 596 N N . GLU A 1 82 ? -8.418 -9.402 12.185 1.00 95.38 82 GLU A N 1
ATOM 597 C CA . GLU A 1 82 ? -8.971 -8.524 13.214 1.00 95.38 82 GLU A CA 1
ATOM 598 C C . GLU A 1 82 ? -7.854 -7.664 13.794 1.00 95.38 82 GLU A C 1
ATOM 600 O O . GLU A 1 82 ? -6.828 -8.167 14.252 1.00 95.38 82 GLU A O 1
ATOM 605 N N . LYS A 1 83 ? -8.027 -6.346 13.729 1.00 93.44 83 LYS A N 1
ATOM 606 C CA . LYS A 1 83 ? -7.065 -5.383 14.263 1.00 93.44 83 LYS A CA 1
ATOM 607 C C . LYS A 1 83 ? -7.791 -4.294 15.052 1.00 93.44 83 LYS A C 1
ATOM 609 O O . LYS A 1 83 ? -8.951 -4.005 14.752 1.00 93.44 83 LYS A O 1
ATOM 614 N N . PRO A 1 84 ? -7.137 -3.665 16.039 1.00 94.00 84 PRO A N 1
ATOM 615 C CA . PRO A 1 84 ? -7.733 -2.550 16.772 1.00 94.00 84 PRO A CA 1
ATOM 616 C C . PRO A 1 84 ? -8.036 -1.376 15.830 1.00 94.00 84 PRO A C 1
ATOM 618 O O . PRO A 1 84 ? -7.329 -1.180 14.839 1.00 94.00 84 PRO A O 1
ATOM 621 N N . LEU A 1 85 ? -9.039 -0.545 16.146 1.00 92.56 85 LEU A N 1
ATOM 622 C CA . LEU A 1 85 ? -9.399 0.626 15.318 1.00 92.56 85 LEU A CA 1
ATOM 623 C C . LEU A 1 85 ? -8.210 1.576 15.047 1.00 92.56 85 LEU A C 1
ATOM 625 O O . LEU A 1 85 ? -8.181 2.252 14.020 1.00 92.56 85 LEU A O 1
ATOM 629 N N . LEU A 1 86 ? -7.200 1.597 15.924 1.00 91.62 86 LEU A N 1
ATOM 630 C CA . LEU A 1 86 ? -5.981 2.407 15.795 1.00 91.62 86 LEU A CA 1
ATOM 631 C C . LEU A 1 86 ? -5.091 1.972 14.627 1.00 91.62 86 LEU A C 1
ATOM 633 O O . LEU A 1 86 ? -4.305 2.774 14.120 1.00 91.62 86 LEU A O 1
ATOM 637 N N . GLU A 1 87 ? -5.221 0.725 14.180 1.00 94.62 87 GLU A N 1
ATOM 638 C CA . GLU A 1 87 ? -4.519 0.177 13.017 1.00 94.62 87 GLU A CA 1
ATOM 639 C C . GLU A 1 87 ? -5.205 0.528 11.691 1.00 94.62 87 GLU A C 1
ATOM 641 O O . GLU A 1 87 ? -4.773 0.095 10.621 1.00 94.62 87 GLU A O 1
ATOM 646 N N . PHE A 1 88 ? -6.260 1.344 11.728 1.00 96.38 88 PHE A N 1
ATOM 647 C CA . PHE A 1 88 ? -6.956 1.852 10.552 1.00 96.38 88 PHE A CA 1
ATOM 648 C C . PHE A 1 88 ? -6.753 3.366 10.420 1.00 96.38 88 PHE A C 1
ATOM 650 O O . PHE A 1 88 ? -6.590 4.095 11.399 1.00 96.38 88 PHE A O 1
ATOM 657 N N . HIS A 1 89 ? -6.732 3.865 9.183 1.00 95.69 89 HIS A N 1
ATOM 658 C CA . HIS A 1 89 ? -6.729 5.307 8.934 1.00 95.69 89 HIS A CA 1
ATOM 659 C C . HIS A 1 89 ? -8.131 5.888 9.131 1.00 95.69 89 HIS A C 1
ATOM 661 O O . HIS A 1 89 ? -9.127 5.253 8.778 1.00 95.69 89 HIS A O 1
ATOM 667 N N . LYS A 1 90 ? -8.200 7.128 9.623 1.00 95.12 90 LYS A N 1
ATOM 668 C CA . LYS A 1 90 ? -9.446 7.898 9.667 1.00 95.12 90 LYS A CA 1
ATOM 669 C C . LYS A 1 90 ? -9.908 8.209 8.243 1.00 95.12 90 LYS A C 1
ATOM 671 O O . LYS A 1 90 ? -9.110 8.618 7.403 1.00 95.12 90 LYS A O 1
ATOM 676 N N . ASN A 1 91 ? -11.190 8.009 7.976 1.00 95.56 91 ASN A N 1
ATOM 677 C CA . ASN A 1 91 ? -11.830 8.332 6.710 1.00 95.56 91 ASN A CA 1
ATOM 678 C C . ASN A 1 91 ? -13.235 8.859 6.997 1.00 95.56 91 ASN A C 1
ATOM 680 O O . ASN A 1 91 ? -14.144 8.083 7.253 1.00 95.56 91 ASN A O 1
ATOM 684 N N . SER A 1 92 ? -13.423 10.173 6.904 1.00 94.19 92 SER A N 1
ATOM 685 C CA . SER A 1 92 ? -14.721 10.823 7.144 1.00 94.19 92 SER A CA 1
ATOM 686 C C . SER A 1 92 ? -15.807 10.433 6.138 1.00 94.19 92 SER A C 1
ATOM 688 O O . SER A 1 92 ? -16.977 10.718 6.355 1.00 94.19 92 SER A O 1
ATOM 690 N N . ARG A 1 93 ? -15.427 9.793 5.026 1.00 93.44 93 ARG A N 1
ATOM 691 C CA . ARG A 1 93 ? -16.354 9.356 3.976 1.00 93.44 93 ARG A CA 1
ATOM 692 C C . ARG A 1 93 ? -17.000 7.999 4.255 1.00 93.44 93 ARG A C 1
ATOM 694 O O . ARG A 1 93 ? -17.924 7.634 3.540 1.00 93.44 93 ARG A O 1
ATOM 701 N N . SER A 1 94 ? -16.484 7.212 5.200 1.00 92.25 94 SER A N 1
ATOM 702 C CA . SER A 1 94 ? -17.106 5.940 5.586 1.00 92.25 94 SER A CA 1
ATOM 703 C C . SER A 1 94 ? -18.059 6.141 6.758 1.00 92.25 94 SER A C 1
ATOM 705 O O . SER A 1 94 ? -17.808 6.983 7.615 1.00 92.25 94 SER A O 1
ATOM 707 N N . ALA A 1 95 ? -19.119 5.329 6.813 1.00 90.25 95 ALA A N 1
ATOM 708 C CA . ALA A 1 95 ? -20.107 5.362 7.893 1.00 90.25 95 ALA A CA 1
ATOM 709 C C . ALA A 1 95 ? -19.461 5.208 9.284 1.00 90.25 95 ALA A C 1
ATOM 711 O O . ALA A 1 95 ? -19.812 5.932 10.207 1.00 90.25 95 ALA A O 1
ATOM 712 N N . ASP A 1 96 ? -18.446 4.346 9.401 1.00 89.94 96 ASP A N 1
ATOM 713 C CA . ASP A 1 96 ? -17.721 4.106 10.659 1.00 89.94 96 ASP A CA 1
ATOM 714 C C . ASP A 1 96 ? -16.585 5.115 10.922 1.00 89.94 96 ASP A C 1
ATOM 716 O O . ASP A 1 96 ? -15.821 4.967 11.874 1.00 89.94 96 ASP A O 1
ATOM 720 N N . GLY A 1 97 ? -16.356 6.077 10.021 1.00 94.31 97 GLY A N 1
ATOM 721 C CA . GLY A 1 97 ? -15.248 7.034 10.125 1.00 94.31 97 GLY A CA 1
ATOM 722 C C . GLY A 1 97 ? -13.843 6.440 9.920 1.00 94.31 97 GLY A C 1
ATOM 723 O O . GLY A 1 97 ? -12.841 7.138 10.107 1.00 94.31 97 GLY A O 1
ATOM 724 N N . LEU A 1 98 ? -13.731 5.162 9.535 1.00 95.62 98 LEU A N 1
ATOM 725 C CA . LEU A 1 98 ? -12.465 4.438 9.359 1.00 95.62 98 LEU A CA 1
ATOM 726 C C . LEU A 1 98 ? -12.354 3.769 7.991 1.00 95.62 98 LEU A C 1
ATOM 728 O O . LEU A 1 98 ? -13.339 3.295 7.422 1.00 95.62 98 LEU A O 1
ATOM 732 N N . HIS A 1 99 ? -11.130 3.662 7.480 1.00 95.88 99 HIS A N 1
ATOM 733 C CA . HIS A 1 99 ? -10.835 2.961 6.231 1.00 95.88 99 HIS A CA 1
ATOM 734 C C . HIS A 1 99 ? -11.168 1.460 6.320 1.00 95.88 99 HIS A C 1
ATOM 736 O O . HIS A 1 99 ? -11.123 0.863 7.394 1.00 95.88 99 HIS A O 1
ATOM 742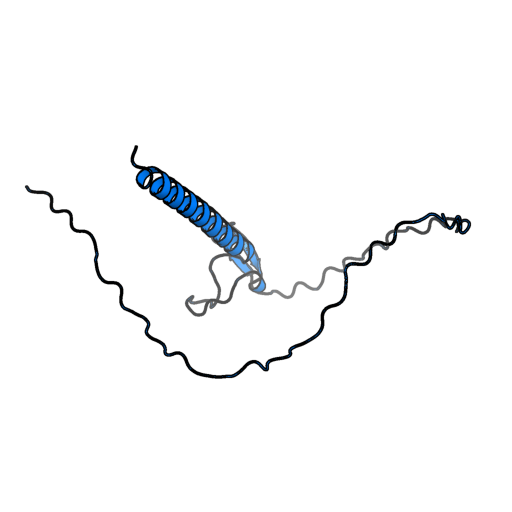 N N . SER A 1 100 ? -11.477 0.820 5.188 1.00 95.44 100 SER A N 1
ATOM 743 C CA . SER A 1 100 ? -11.747 -0.634 5.126 1.00 95.44 100 SER A CA 1
ATOM 744 C C . SER A 1 100 ? -10.484 -1.503 5.187 1.00 95.44 100 SER A C 1
ATOM 746 O O . SER A 1 100 ? -10.568 -2.713 5.396 1.00 95.44 100 SER A O 1
ATOM 748 N N . TYR A 1 101 ? -9.309 -0.899 4.988 1.00 96.94 101 TYR A N 1
ATOM 749 C CA . TYR A 1 101 ? -8.010 -1.569 5.019 1.00 96.94 101 TYR A CA 1
ATOM 750 C C . TYR A 1 101 ? -7.200 -1.080 6.217 1.00 96.94 101 TYR A C 1
ATOM 752 O O . TYR A 1 101 ? -7.232 0.112 6.532 1.00 96.94 101 TYR A O 1
ATOM 760 N N . CYS A 1 102 ? -6.436 -1.979 6.838 1.00 97.19 102 CYS A N 1
ATOM 761 C CA . CYS A 1 102 ? -5.457 -1.592 7.849 1.00 97.19 102 CYS A CA 1
ATOM 762 C C . CYS A 1 102 ? -4.323 -0.753 7.229 1.00 97.19 102 CYS A C 1
ATOM 764 O O . CYS A 1 102 ? -4.090 -0.788 6.013 1.00 97.19 102 CYS A O 1
ATOM 766 N N . LYS A 1 103 ? -3.593 -0.023 8.075 1.00 97.19 103 LYS A N 1
ATOM 767 C CA . LYS A 1 103 ? -2.446 0.821 7.704 1.00 97.19 103 LYS A CA 1
ATOM 768 C C . LYS A 1 103 ? -1.407 0.063 6.880 1.00 97.19 103 LYS A C 1
ATOM 770 O O . LYS A 1 103 ? -0.942 0.565 5.859 1.00 97.19 103 LYS A O 1
ATOM 775 N N . GLU A 1 104 ? -1.091 -1.169 7.269 1.00 97.50 104 GLU A N 1
ATOM 776 C CA . GLU A 1 104 ? -0.130 -2.017 6.553 1.00 97.50 104 GLU A CA 1
ATOM 777 C C . GLU A 1 104 ? -0.584 -2.326 5.122 1.00 97.50 104 GLU A C 1
ATOM 779 O O . GLU A 1 104 ? 0.172 -2.131 4.169 1.00 97.50 104 GLU A O 1
ATOM 784 N N . CYS A 1 105 ? -1.839 -2.757 4.951 1.00 98.00 105 CYS A N 1
ATOM 785 C CA . CYS A 1 105 ? -2.406 -3.045 3.634 1.00 98.00 105 CYS A CA 1
ATOM 786 C C . CYS A 1 105 ? -2.479 -1.785 2.766 1.00 98.00 105 CYS A C 1
ATOM 788 O O . CYS A 1 105 ? -2.190 -1.846 1.571 1.00 98.00 105 CYS A O 1
ATOM 790 N N . ASN A 1 106 ? -2.825 -0.643 3.364 1.00 97.00 106 ASN A N 1
ATOM 791 C CA . ASN A 1 106 ? -2.840 0.642 2.673 1.00 97.00 106 ASN A CA 1
ATOM 792 C C . ASN A 1 106 ? -1.433 1.023 2.177 1.00 97.00 106 ASN A C 1
ATOM 794 O O . ASN A 1 106 ? -1.252 1.320 0.996 1.00 97.00 106 ASN A O 1
ATOM 798 N N . ARG A 1 107 ? -0.413 0.900 3.038 1.00 97.44 107 ARG A N 1
ATOM 799 C CA . ARG A 1 107 ? 0.991 1.136 2.677 1.00 97.44 107 ARG A CA 1
ATOM 800 C C . ARG A 1 107 ? 1.455 0.204 1.561 1.00 97.44 107 ARG A C 1
ATOM 802 O O . ARG A 1 107 ? 2.068 0.662 0.599 1.00 97.44 107 ARG A O 1
ATOM 809 N N . ALA A 1 108 ? 1.152 -1.088 1.661 1.00 97.50 108 ALA A N 1
ATOM 810 C CA . ALA A 1 108 ? 1.502 -2.064 0.633 1.00 97.50 108 ALA A CA 1
ATOM 811 C C . ALA A 1 108 ? 0.865 -1.709 -0.721 1.00 97.50 108 ALA A C 1
ATOM 813 O O . ALA A 1 108 ? 1.5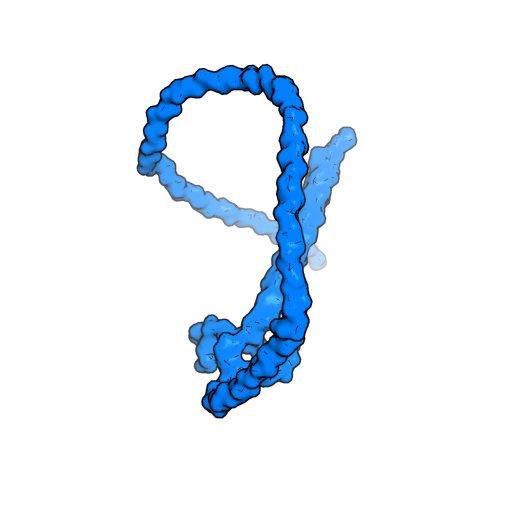41 -1.736 -1.751 1.00 97.50 108 ALA A O 1
ATOM 814 N N . GLN A 1 109 ? -0.409 -1.304 -0.715 1.00 97.06 109 GLN A N 1
ATOM 815 C CA . GLN A 1 109 ? -1.115 -0.863 -1.915 1.00 97.06 109 GLN A CA 1
ATOM 816 C C . GLN A 1 109 ? -0.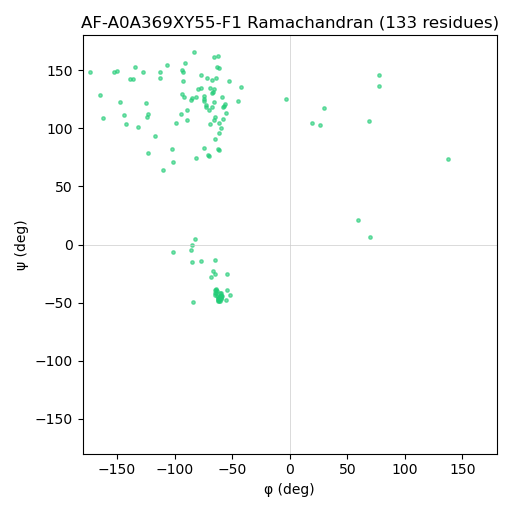491 0.403 -2.521 1.00 97.06 109 GLN A C 1
ATOM 818 O O . GLN A 1 109 ? -0.266 0.451 -3.731 1.00 97.06 109 GLN A O 1
ATOM 823 N N . ALA A 1 110 ? -0.158 1.401 -1.699 1.00 96.69 110 ALA A N 1
ATOM 824 C CA . ALA A 1 110 ? 0.494 2.627 -2.157 1.00 96.69 110 ALA A CA 1
ATOM 825 C C . ALA A 1 110 ? 1.859 2.340 -2.808 1.00 96.69 110 ALA A C 1
ATOM 827 O O . ALA A 1 110 ? 2.153 2.843 -3.893 1.00 96.69 110 ALA A O 1
ATOM 828 N N . LEU A 1 111 ? 2.675 1.475 -2.198 1.00 97.62 111 LEU A N 1
ATOM 829 C CA . LEU A 1 111 ? 3.968 1.072 -2.756 1.00 97.62 111 LEU A CA 1
ATOM 830 C C . LEU A 1 111 ? 3.816 0.310 -4.077 1.00 97.62 111 LEU A C 1
ATOM 832 O O . LEU A 1 111 ? 4.569 0.568 -5.017 1.00 97.62 111 LEU A O 1
ATOM 836 N N . ALA A 1 112 ? 2.845 -0.602 -4.171 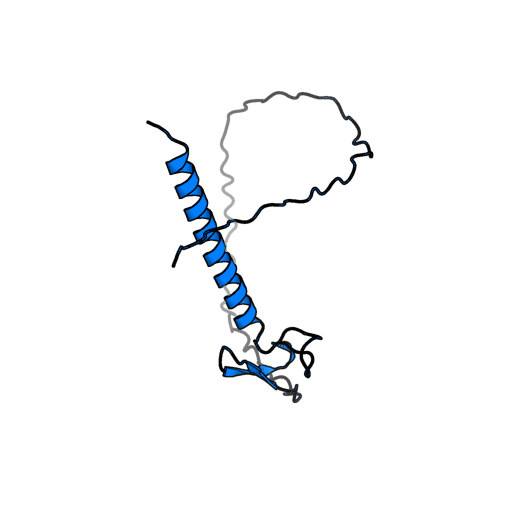1.00 97.44 112 ALA A N 1
ATOM 837 C CA . ALA A 1 112 ? 2.553 -1.316 -5.411 1.00 97.44 112 ALA A CA 1
ATOM 838 C C . ALA A 1 112 ? 2.168 -0.343 -6.538 1.00 97.44 112 ALA A C 1
ATOM 840 O O . ALA A 1 112 ? 2.706 -0.441 -7.641 1.00 97.44 112 ALA A O 1
ATOM 841 N N . HIS A 1 113 ? 1.319 0.645 -6.238 1.00 97.56 113 HIS A N 1
ATOM 842 C CA . HIS A 1 113 ? 0.941 1.690 -7.187 1.00 97.56 113 HIS A CA 1
ATOM 843 C C . HIS A 1 113 ? 2.154 2.508 -7.655 1.00 97.56 113 HIS A C 1
ATOM 845 O O . HIS A 1 113 ? 2.363 2.671 -8.855 1.00 97.56 113 HIS A O 1
ATOM 851 N N . ILE A 1 114 ? 3.001 2.969 -6.726 1.00 97.75 114 ILE A N 1
ATOM 852 C CA . ILE A 1 114 ? 4.220 3.730 -7.050 1.00 97.75 114 ILE A CA 1
ATOM 853 C C . ILE A 1 114 ? 5.152 2.918 -7.958 1.00 97.75 114 ILE A C 1
ATOM 855 O O . ILE A 1 114 ? 5.674 3.447 -8.941 1.00 97.75 114 ILE A O 1
ATOM 859 N N . ARG A 1 115 ? 5.356 1.630 -7.654 1.00 97.69 115 ARG A N 1
ATOM 860 C CA . ARG A 1 115 ? 6.199 0.737 -8.463 1.00 97.69 115 ARG A CA 1
ATOM 861 C C . ARG A 1 115 ? 5.646 0.574 -9.879 1.00 97.69 115 ARG A C 1
ATOM 863 O O . ARG A 1 115 ? 6.403 0.735 -10.835 1.00 97.69 115 ARG A O 1
ATOM 870 N N . ALA A 1 116 ? 4.346 0.311 -10.010 1.00 97.12 116 ALA A N 1
ATOM 871 C CA . ALA A 1 116 ? 3.686 0.151 -11.304 1.00 97.12 116 ALA A CA 1
ATOM 872 C C . ALA A 1 116 ? 3.769 1.431 -12.152 1.00 97.12 116 ALA A C 1
ATOM 874 O O . ALA A 1 116 ? 4.182 1.382 -13.311 1.00 97.12 116 ALA A O 1
ATOM 875 N N . GLU A 1 117 ? 3.469 2.593 -11.566 1.00 98.25 117 GLU A N 1
ATOM 876 C CA . GLU A 1 117 ? 3.554 3.878 -12.268 1.00 98.25 117 GLU A CA 1
ATOM 877 C C . GLU A 1 117 ? 4.992 4.228 -12.670 1.00 98.25 117 GLU A C 1
ATOM 879 O O . GLU A 1 117 ? 5.225 4.718 -13.778 1.00 98.25 117 GLU A O 1
ATOM 884 N N . LYS A 1 118 ? 5.984 3.936 -11.818 1.00 98.31 118 LYS A N 1
ATOM 885 C CA . LYS A 1 118 ? 7.399 4.137 -12.161 1.00 98.31 118 LYS A CA 1
ATOM 886 C C . LYS A 1 118 ? 7.807 3.276 -13.358 1.00 98.31 118 LYS A C 1
ATOM 888 O O . LYS A 1 118 ? 8.425 3.798 -14.286 1.00 98.31 118 LYS A O 1
ATOM 893 N N . ALA A 1 119 ? 7.437 1.994 -13.361 1.00 97.69 119 ALA A N 1
ATOM 894 C CA . ALA A 1 119 ? 7.719 1.083 -14.469 1.00 97.69 119 ALA A CA 1
ATOM 895 C C . ALA A 1 119 ? 7.048 1.552 -15.769 1.00 97.69 119 ALA A C 1
ATOM 897 O O . ALA A 1 119 ? 7.715 1.704 -16.792 1.00 97.69 119 ALA A O 1
ATOM 898 N N . ARG A 1 120 ? 5.756 1.897 -15.714 1.00 98.12 120 ARG A N 1
ATOM 899 C CA . ARG A 1 120 ? 5.006 2.438 -16.855 1.00 98.12 120 ARG A CA 1
ATOM 900 C C . ARG A 1 120 ? 5.672 3.685 -17.440 1.00 98.12 120 ARG A C 1
ATOM 902 O O . ARG A 1 120 ? 5.856 3.781 -18.653 1.00 98.12 120 ARG A O 1
ATOM 909 N N . LYS A 1 121 ? 6.059 4.644 -16.592 1.00 98.31 121 LYS A N 1
ATOM 910 C CA . LYS A 1 121 ? 6.730 5.877 -17.034 1.00 98.31 121 LYS A CA 1
ATOM 911 C C . LYS A 1 121 ? 8.091 5.597 -17.667 1.00 98.31 121 LYS A C 1
ATOM 913 O O . LYS A 1 121 ? 8.435 6.260 -18.643 1.00 98.31 121 LYS A O 1
ATOM 918 N N . ALA A 1 122 ? 8.853 4.638 -17.143 1.00 98.19 122 ALA A N 1
ATOM 919 C CA . ALA A 1 122 ? 10.126 4.236 -17.734 1.00 98.19 122 ALA A CA 1
ATOM 920 C C . ALA A 1 122 ? 9.933 3.660 -19.146 1.00 98.19 122 ALA A C 1
ATOM 922 O O . ALA A 1 122 ? 10.609 4.101 -20.074 1.00 98.19 122 ALA A O 1
ATOM 923 N N . LEU A 1 123 ? 8.952 2.769 -19.324 1.00 97.75 123 LEU A N 1
ATOM 924 C CA . LEU A 1 123 ? 8.603 2.207 -20.633 1.00 97.75 123 LEU A CA 1
ATOM 925 C C . LEU A 1 123 ? 8.177 3.294 -21.624 1.00 97.75 123 LEU A C 1
ATOM 927 O O . LEU A 1 123 ? 8.694 3.353 -22.737 1.00 97.75 123 LEU A O 1
ATOM 931 N N . LEU A 1 124 ? 7.299 4.210 -21.204 1.00 97.94 124 LEU A N 1
ATOM 932 C CA . LEU A 1 124 ? 6.865 5.322 -22.049 1.00 97.94 124 LEU A CA 1
ATOM 933 C C . LEU A 1 124 ? 8.043 6.211 -22.477 1.00 97.94 124 LEU A C 1
ATOM 935 O O . LEU A 1 124 ? 8.113 6.634 -23.628 1.00 97.94 124 LEU A O 1
ATOM 939 N N . ARG A 1 125 ? 8.978 6.502 -21.565 1.00 97.62 125 ARG A N 1
ATOM 940 C CA . ARG A 1 125 ? 10.184 7.286 -21.877 1.00 97.62 125 ARG A CA 1
ATOM 941 C C . ARG A 1 125 ? 11.095 6.560 -22.867 1.00 97.62 125 ARG A C 1
ATOM 943 O O . ARG A 1 125 ? 11.574 7.194 -23.802 1.00 97.62 125 ARG A O 1
ATOM 950 N N . ALA A 1 126 ? 11.309 5.257 -22.687 1.00 97.12 126 ALA A N 1
ATOM 951 C CA . ALA A 1 126 ? 12.110 4.448 -23.604 1.00 97.12 126 ALA A CA 1
ATOM 952 C C . ALA A 1 126 ? 11.497 4.417 -25.013 1.00 97.12 126 ALA A C 1
ATOM 954 O O . ALA A 1 126 ? 12.200 4.676 -25.987 1.00 97.12 126 ALA A O 1
ATOM 955 N N . ALA A 1 127 ? 10.179 4.209 -25.110 1.00 96.81 127 ALA A N 1
ATOM 956 C CA . ALA A 1 127 ? 9.451 4.236 -26.378 1.00 96.81 127 ALA A CA 1
ATOM 957 C C . ALA A 1 127 ? 9.572 5.598 -27.083 1.00 96.81 127 ALA A C 1
ATOM 959 O O . ALA A 1 127 ? 9.882 5.658 -28.270 1.00 96.81 127 ALA A O 1
ATOM 960 N N . LYS A 1 128 ? 9.414 6.702 -26.338 1.00 97.12 128 LYS A N 1
ATOM 961 C CA . LYS A 1 128 ? 9.607 8.058 -26.876 1.00 97.12 128 LYS A CA 1
ATOM 962 C C . LYS A 1 128 ? 11.027 8.279 -27.401 1.00 97.12 128 LYS A C 1
ATOM 964 O O . LYS A 1 128 ? 11.189 8.871 -28.460 1.00 97.12 128 LYS A O 1
ATOM 969 N N . LYS A 1 129 ? 12.050 7.790 -26.691 1.00 96.25 129 LYS A N 1
ATOM 970 C CA . LYS A 1 129 ? 13.451 7.905 -27.125 1.00 96.25 129 LYS A CA 1
ATOM 971 C C . LYS A 1 129 ? 13.716 7.123 -28.415 1.00 96.25 129 LYS A C 1
ATOM 973 O O . LYS A 1 129 ? 14.406 7.639 -29.285 1.00 96.25 129 LYS A O 1
ATOM 978 N N . ALA A 1 130 ? 13.170 5.913 -28.540 1.00 94.88 130 ALA A N 1
ATOM 979 C CA . ALA A 1 130 ? 13.306 5.103 -29.750 1.00 94.88 130 ALA A CA 1
ATOM 980 C C . ALA A 1 130 ? 12.658 5.780 -30.969 1.00 94.88 130 ALA A C 1
ATOM 982 O O . ALA A 1 130 ? 13.250 5.793 -32.040 1.00 94.88 130 ALA A O 1
ATOM 983 N N . ALA A 1 131 ? 11.492 6.410 -30.789 1.00 93.56 131 ALA A N 1
ATOM 984 C CA . ALA A 1 131 ? 10.819 7.155 -31.854 1.00 93.56 131 ALA A CA 1
ATOM 985 C C . ALA A 1 131 ? 11.560 8.443 -32.272 1.00 93.56 131 ALA A C 1
ATOM 987 O O . ALA A 1 131 ? 11.432 8.880 -33.409 1.00 93.56 131 ALA A O 1
ATOM 988 N N . ALA A 1 132 ? 12.325 9.057 -31.363 1.00 92.81 132 ALA A N 1
ATOM 989 C CA . ALA A 1 132 ? 13.016 10.326 -31.600 1.00 92.81 132 ALA A CA 1
ATOM 990 C C . ALA A 1 132 ? 14.392 10.193 -32.278 1.00 92.81 132 ALA A C 1
ATOM 992 O O . ALA A 1 132 ? 15.010 11.215 -32.563 1.00 92.81 132 ALA A O 1
ATOM 993 N N . LYS A 1 133 ? 14.894 8.972 -32.516 1.00 84.62 133 LYS A N 1
ATOM 994 C CA . LYS A 1 133 ? 16.129 8.743 -33.278 1.00 84.62 133 LYS A CA 1
ATOM 995 C C . LYS A 1 133 ? 15.771 8.273 -34.697 1.00 84.62 133 LYS A C 1
ATOM 997 O O . LYS A 1 133 ? 15.743 7.061 -34.918 1.00 84.62 133 LYS A O 1
ATOM 1002 N N . PRO A 1 134 ? 15.450 9.185 -35.636 1.00 74.00 134 PRO A N 1
ATOM 1003 C CA . PRO A 1 134 ? 15.401 8.813 -37.042 1.00 74.00 134 PRO A CA 1
ATOM 1004 C C . PRO A 1 134 ? 16.814 8.404 -37.486 1.00 74.00 134 PRO A C 1
ATOM 1006 O O . PRO A 1 134 ? 17.801 8.932 -36.965 1.00 74.00 134 PRO A O 1
ATOM 1009 N N . GLN A 1 135 ? 16.871 7.397 -38.360 1.00 69.06 135 GLN A N 1
ATOM 1010 C CA . GLN A 1 135 ? 18.102 6.884 -38.971 1.00 69.06 135 GLN A CA 1
ATOM 1011 C C . GLN A 1 135 ? 18.808 7.973 -39.777 1.00 69.06 135 GLN A C 1
ATOM 1013 O O . GLN A 1 135 ? 18.085 8.748 -40.445 1.00 69.06 135 GLN A O 1
#

Organism: NCBI:txid2211374

Secondary structure (DSSP, 8-state):
---------------------PPPP-----------------------------------------------EEE-TTT--EEEGGGEEE-TTSTTSEEEEEHHHHHHHHHHHHHHHHHHHHHHHHHHHHHT---